Protein AF-A0A956SEQ4-F1 (afdb_monomer_lite)

Sequence (131 aa):
MSRQTHSRRLLLLAVAISVAVLAWGSWQEIRLGNREIERLMTSQAASIIDVITESGSHGLDAYRSWEDEVVQRLFDDASWIALADSTSRLSSEQLRELGLTHDLHRIVIFGPDGARLASNGPEGTPGAGLG

Radius of gyration: 39.65 Å; chains: 1; bounding box: 70×33×112 Å

Organism: Eiseniibacteriota bacterium (NCBI:txid2212470)

pLDDT: mean 86.5, std 13.23, range [36.19, 96.81]

Secondary structure (DSSP, 8-state):
--HHHHHHHHHHHHHHHHHHHHHHHHHHHHHHHHHHHHHHHHHHHHHHHHHHHHHHHHHHHHHHHHHHHHHHHHHHHHHHHHHHHHHSPPPHHHHHHHHHHTT-S--EEE-TTS-EEEESS-TT-SS----

Foldseek 3Di:
DVVVVVVVVVVVVVVVVVVVVVVVVVVVVVVVVVVVVVVVVVVVVVVVVVVVVVVVVVVVVVVVVVVVVVVVLVVVLVVVVVVVCVVPNDALVNQLVSCVVSVNPKDWDADPVRHTDYIVDDPDDDDPDDD

Structure (mmCIF, N/CA/C/O backbone):
data_AF-A0A956SEQ4-F1
#
_entry.id   AF-A0A956SEQ4-F1
#
loop_
_atom_site.group_PDB
_atom_site.id
_atom_site.type_symbol
_atom_site.label_atom_id
_atom_site.label_alt_id
_atom_site.label_comp_id
_atom_site.label_asym_id
_atom_site.label_entity_id
_atom_site.label_seq_id
_atom_site.pdbx_PDB_ins_code
_atom_site.Cartn_x
_atom_site.Cartn_y
_atom_site.Cartn_z
_atom_site.occupancy
_atom_site.B_iso_or_equiv
_atom_site.auth_seq_id
_atom_site.auth_comp_id
_atom_site.auth_asym_id
_atom_site.auth_atom_id
_atom_site.pdbx_PDB_model_num
ATOM 1 N N . MET A 1 1 ? 37.895 22.028 -74.632 1.00 53.78 1 MET A N 1
ATOM 2 C CA . MET A 1 1 ? 36.806 22.129 -73.625 1.00 53.78 1 MET A CA 1
ATOM 3 C C . MET A 1 1 ? 36.215 20.782 -73.161 1.00 53.78 1 MET A C 1
ATOM 5 O O . MET A 1 1 ? 35.469 20.792 -72.193 1.00 53.78 1 MET A O 1
ATOM 9 N N . SER A 1 2 ? 36.561 19.616 -73.737 1.00 60.84 2 SER A N 1
ATOM 10 C CA . SER A 1 2 ? 35.977 18.307 -73.347 1.00 60.84 2 SER A CA 1
ATOM 11 C C . SER A 1 2 ? 36.581 17.636 -72.096 1.00 60.84 2 SER A C 1
ATOM 13 O O . SER A 1 2 ? 35.892 16.878 -71.423 1.00 60.84 2 SER A O 1
ATOM 15 N N . ARG A 1 3 ? 37.840 17.920 -71.721 1.00 60.78 3 ARG A N 1
ATOM 16 C CA . ARG A 1 3 ? 38.456 17.343 -70.500 1.00 60.78 3 ARG A CA 1
ATOM 17 C C . ARG A 1 3 ? 37.877 17.913 -69.197 1.00 60.78 3 ARG A C 1
ATOM 19 O O . ARG A 1 3 ? 37.777 17.198 -68.207 1.00 60.78 3 ARG A O 1
ATOM 26 N N . GLN A 1 4 ? 37.447 19.175 -69.212 1.00 70.62 4 GLN A N 1
ATOM 27 C CA . GLN A 1 4 ? 36.906 19.870 -68.036 1.00 70.62 4 GLN A CA 1
ATOM 28 C C . GLN A 1 4 ? 35.485 19.403 -67.668 1.00 70.62 4 GLN A C 1
ATOM 30 O O . GLN A 1 4 ? 35.072 19.501 -66.514 1.00 70.62 4 GLN A O 1
ATOM 35 N N . THR A 1 5 ? 34.724 18.867 -68.628 1.00 76.38 5 THR A N 1
ATOM 36 C CA . THR A 1 5 ? 33.389 18.304 -68.369 1.00 76.38 5 THR A CA 1
ATOM 37 C C . THR A 1 5 ? 33.466 16.886 -67.803 1.00 76.38 5 THR A C 1
ATOM 39 O O . THR A 1 5 ? 32.623 16.520 -66.988 1.00 76.38 5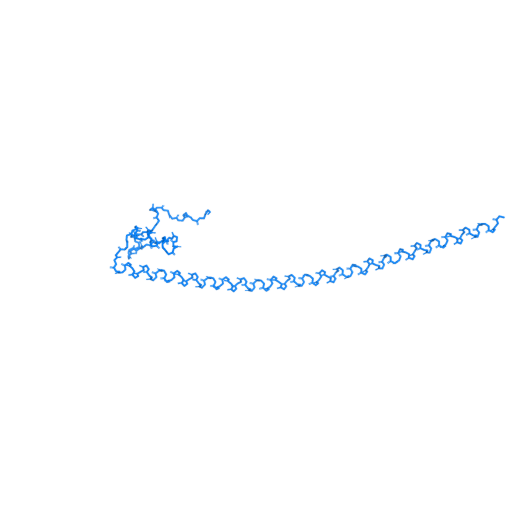 THR A O 1
ATOM 42 N N . HIS A 1 6 ? 34.490 16.102 -68.161 1.00 77.62 6 HIS A N 1
ATOM 43 C CA . HIS A 1 6 ? 34.737 14.783 -67.565 1.00 77.62 6 HIS A CA 1
ATOM 44 C C . HIS A 1 6 ? 35.174 14.866 -66.097 1.00 77.62 6 HIS A C 1
ATOM 46 O O . HIS A 1 6 ? 34.610 14.157 -65.267 1.00 77.62 6 HIS A O 1
ATOM 52 N N . SER A 1 7 ? 36.094 15.771 -65.741 1.00 86.19 7 SER A N 1
ATOM 53 C CA . SER A 1 7 ? 36.529 15.931 -64.343 1.00 86.19 7 SER A CA 1
ATOM 54 C C . SER A 1 7 ? 35.396 16.391 -63.416 1.00 86.19 7 SER A C 1
ATOM 56 O O . SER A 1 7 ? 35.253 15.876 -62.310 1.00 86.19 7 SER A O 1
ATOM 58 N N . ARG A 1 8 ? 34.523 17.293 -63.887 1.00 87.81 8 ARG A N 1
ATOM 59 C CA . ARG A 1 8 ? 33.316 17.712 -63.152 1.00 87.81 8 ARG A CA 1
ATOM 60 C C . ARG A 1 8 ? 32.324 16.568 -62.932 1.00 87.81 8 ARG A C 1
ATOM 62 O O . ARG A 1 8 ? 31.787 16.445 -61.838 1.00 87.81 8 ARG A O 1
ATOM 69 N N . ARG A 1 9 ? 32.093 15.722 -63.941 1.00 90.31 9 ARG A N 1
ATOM 70 C CA . ARG A 1 9 ? 31.197 14.556 -63.815 1.00 90.31 9 ARG A CA 1
ATOM 71 C C . ARG A 1 9 ? 31.727 13.532 -62.811 1.00 90.31 9 ARG A C 1
ATOM 73 O O . ARG A 1 9 ? 30.944 13.009 -62.029 1.00 90.31 9 ARG A O 1
ATOM 80 N N . LEU A 1 10 ? 33.040 13.297 -62.794 1.00 92.25 10 LEU A N 1
ATOM 81 C CA . LEU A 1 10 ? 33.675 12.399 -61.824 1.00 92.25 10 LEU A CA 1
ATOM 82 C C . LEU A 1 10 ? 33.568 12.929 -60.388 1.00 92.25 10 LEU A C 1
ATOM 84 O O . LEU A 1 10 ? 33.241 12.162 -59.488 1.00 92.25 10 LEU A O 1
ATOM 88 N N . LEU A 1 11 ? 33.766 14.234 -60.175 1.00 93.50 11 LEU A N 1
ATOM 89 C CA . LEU A 1 11 ? 33.585 14.848 -58.854 1.00 93.50 11 LEU A CA 1
ATOM 90 C C . LEU A 1 11 ? 32.136 14.755 -58.361 1.00 93.50 11 LEU A C 1
ATOM 92 O O . LEU A 1 11 ? 31.906 14.415 -57.205 1.00 93.50 11 LEU A O 1
ATOM 96 N N . LEU A 1 12 ? 31.157 15.006 -59.234 1.00 94.00 12 LEU A N 1
ATOM 97 C CA . LEU A 1 12 ? 29.740 14.884 -58.876 1.00 94.00 12 LEU A CA 1
ATOM 98 C C . LEU A 1 12 ? 29.357 13.442 -58.525 1.00 94.00 12 LEU A C 1
ATOM 100 O O . LEU A 1 12 ? 28.629 13.227 -57.560 1.00 94.00 12 LEU A O 1
ATOM 104 N N . LEU A 1 13 ? 29.881 12.460 -59.264 1.00 95.00 13 LEU A N 1
ATOM 105 C CA . LEU A 1 13 ? 29.688 11.045 -58.945 1.00 95.00 13 LEU A CA 1
ATOM 106 C C . LEU A 1 13 ? 30.308 10.680 -57.594 1.00 95.00 13 LEU A C 1
ATOM 108 O O . LEU A 1 13 ? 29.649 10.028 -56.791 1.00 95.00 13 LEU A O 1
ATOM 112 N N . ALA A 1 14 ? 31.529 11.137 -57.310 1.00 94.81 14 ALA A N 1
ATOM 113 C CA . ALA A 1 14 ? 32.184 10.871 -56.032 1.00 94.81 14 ALA A CA 1
ATOM 114 C C . ALA A 1 14 ? 31.380 11.438 -54.849 1.00 94.81 14 ALA A C 1
ATOM 116 O O . ALA A 1 14 ? 31.154 10.735 -53.869 1.00 94.81 14 ALA A O 1
ATOM 117 N N . VAL A 1 15 ? 30.881 12.674 -54.961 1.00 96.38 15 VAL A N 1
ATOM 118 C CA . VAL A 1 15 ? 30.035 13.285 -53.923 1.00 96.38 15 VAL A CA 1
ATOM 119 C C . VAL A 1 15 ? 28.720 12.524 -53.759 1.00 96.38 15 VAL A C 1
ATOM 121 O O . VAL A 1 15 ? 28.325 12.232 -52.633 1.00 96.38 15 VAL A O 1
ATOM 124 N N . ALA A 1 16 ? 28.059 12.160 -54.862 1.00 95.69 16 ALA A N 1
ATOM 125 C CA . ALA A 1 16 ? 26.805 11.412 -54.813 1.00 95.69 16 ALA A CA 1
ATOM 126 C C . ALA A 1 16 ? 26.974 10.046 -54.130 1.00 95.69 16 ALA A C 1
ATOM 128 O O . ALA A 1 16 ? 26.142 9.662 -53.310 1.00 95.69 16 ALA A O 1
ATOM 129 N N . ILE A 1 17 ? 28.072 9.340 -54.417 1.00 96.31 17 ILE A N 1
ATOM 130 C CA . ILE A 1 17 ? 28.396 8.058 -53.779 1.00 96.31 17 ILE A CA 1
ATOM 131 C C . ILE A 1 17 ? 28.654 8.254 -52.283 1.00 96.31 17 ILE A C 1
ATOM 133 O O . ILE A 1 17 ? 28.092 7.517 -51.476 1.00 96.31 17 ILE A O 1
ATOM 137 N N . SER A 1 18 ? 29.432 9.265 -51.891 1.00 96.19 18 SER A N 1
ATOM 138 C CA . SER A 1 18 ? 29.690 9.555 -50.475 1.00 96.19 18 SER A CA 1
ATOM 139 C C . SER A 1 18 ? 28.402 9.845 -49.700 1.00 96.19 18 SER A C 1
ATOM 141 O O . SER A 1 18 ? 28.205 9.307 -48.613 1.00 96.19 18 SER A O 1
ATOM 143 N N . VAL A 1 19 ? 27.490 10.638 -50.271 1.00 96.81 19 VAL A N 1
ATOM 144 C CA . VAL A 1 19 ? 26.180 10.917 -49.657 1.00 96.81 19 VAL A CA 1
ATOM 145 C C . VAL A 1 19 ? 25.341 9.645 -49.546 1.00 96.81 19 VAL A C 1
ATOM 147 O O . VAL A 1 19 ? 24.736 9.409 -48.503 1.00 96.81 19 VAL A O 1
ATOM 150 N N . ALA A 1 20 ? 25.328 8.801 -50.580 1.00 96.25 20 ALA A N 1
ATOM 151 C CA . ALA A 1 20 ? 24.582 7.546 -50.559 1.00 96.25 20 ALA A CA 1
ATOM 152 C C . ALA A 1 20 ? 25.099 6.576 -49.484 1.00 96.25 20 ALA A C 1
ATOM 154 O O . ALA A 1 20 ? 24.299 5.961 -48.782 1.00 96.25 20 ALA A O 1
ATOM 155 N N . VAL A 1 21 ? 26.421 6.470 -49.314 1.00 96.75 21 VAL A N 1
ATOM 156 C CA . VAL A 1 21 ? 27.037 5.626 -48.278 1.00 96.75 21 VAL A CA 1
ATOM 157 C C . VAL A 1 21 ? 26.701 6.139 -46.879 1.00 96.75 21 VAL A C 1
ATOM 159 O O . VAL A 1 21 ? 26.317 5.343 -46.023 1.00 96.75 21 VAL A O 1
ATOM 162 N N . LEU A 1 22 ? 26.782 7.453 -46.649 1.00 96.31 22 LEU A N 1
ATOM 163 C CA . LEU A 1 22 ? 26.409 8.049 -45.363 1.00 96.31 22 LEU A CA 1
ATOM 164 C C . LEU A 1 22 ? 24.924 7.833 -45.055 1.00 96.31 22 LEU A C 1
ATOM 166 O O . LEU A 1 22 ? 24.586 7.386 -43.964 1.00 96.31 22 LEU A O 1
ATOM 170 N N . ALA A 1 23 ? 24.045 8.069 -46.032 1.00 95.69 23 ALA A N 1
ATOM 171 C CA . ALA A 1 23 ? 22.611 7.842 -45.876 1.00 95.69 23 ALA A CA 1
ATOM 172 C C . ALA A 1 23 ? 22.290 6.368 -45.577 1.00 95.69 23 ALA A C 1
ATOM 174 O O . ALA A 1 23 ? 21.450 6.077 -44.725 1.00 95.69 23 ALA A O 1
ATOM 175 N N . TRP A 1 24 ? 22.981 5.434 -46.237 1.00 96.25 24 TRP A N 1
ATOM 176 C CA . TRP A 1 24 ? 22.842 4.006 -45.966 1.00 96.25 24 TRP A CA 1
ATOM 177 C C . TRP A 1 24 ? 23.312 3.637 -44.555 1.00 96.25 24 TRP A C 1
ATOM 179 O O . TRP A 1 24 ? 22.613 2.906 -43.854 1.00 96.25 24 TRP A O 1
ATOM 189 N N . GLY A 1 25 ? 24.465 4.163 -44.128 1.00 96.31 25 GLY A N 1
ATOM 190 C CA . GLY A 1 25 ? 25.005 3.959 -42.783 1.00 96.31 25 GLY A CA 1
ATOM 191 C C . GLY A 1 25 ? 24.039 4.443 -41.705 1.00 96.31 25 GLY A C 1
ATOM 192 O O . GLY A 1 25 ? 23.621 3.654 -40.860 1.00 96.31 25 GLY A O 1
ATOM 193 N N . SER A 1 26 ? 23.576 5.691 -41.805 1.00 94.12 26 SER A N 1
ATOM 194 C CA . SER A 1 26 ? 22.596 6.252 -40.868 1.00 94.12 26 SER A CA 1
ATOM 195 C C . SER A 1 26 ? 21.283 5.467 -40.857 1.00 94.12 26 SER A C 1
ATOM 197 O O . SER A 1 26 ? 20.683 5.260 -39.804 1.00 94.12 26 SER A O 1
ATOM 199 N N . TRP A 1 27 ? 20.827 4.974 -42.012 1.00 94.94 27 TRP A N 1
ATOM 200 C CA . TRP A 1 27 ? 19.626 4.144 -42.073 1.00 94.94 27 TRP A CA 1
ATOM 201 C C . TRP A 1 27 ? 19.798 2.795 -41.369 1.00 94.94 27 TRP A C 1
ATOM 203 O O . TRP A 1 27 ? 18.870 2.320 -40.709 1.00 94.94 27 TRP A O 1
ATOM 213 N N . GLN A 1 28 ? 20.976 2.178 -41.485 1.00 96.06 28 GLN A N 1
ATOM 214 C CA . GLN A 1 28 ? 21.289 0.958 -40.747 1.00 96.06 28 GLN A CA 1
ATOM 215 C C . GLN A 1 28 ? 21.371 1.209 -39.244 1.00 96.06 28 GLN A C 1
ATOM 217 O O . GLN A 1 28 ? 20.784 0.441 -38.484 1.00 96.06 28 GLN A O 1
ATOM 222 N N . GLU A 1 29 ? 22.020 2.291 -38.820 1.00 94.94 29 GLU A N 1
ATOM 223 C CA . GLU A 1 29 ? 22.109 2.674 -37.409 1.00 94.94 29 GLU A CA 1
ATOM 224 C C . GLU A 1 29 ? 20.726 2.900 -36.795 1.00 94.94 29 GLU A C 1
ATOM 226 O O . GLU A 1 29 ? 20.436 2.347 -35.738 1.00 94.94 29 GLU A O 1
ATOM 231 N N . ILE A 1 30 ? 19.824 3.606 -37.486 1.00 94.00 30 ILE A N 1
ATOM 232 C CA . ILE A 1 30 ? 18.440 3.807 -37.022 1.00 94.00 30 ILE A CA 1
ATOM 233 C C . ILE A 1 30 ? 17.702 2.469 -36.902 1.00 94.00 30 ILE A C 1
ATOM 235 O O . ILE A 1 30 ? 16.997 2.220 -35.925 1.00 94.00 30 ILE A O 1
ATOM 239 N N . ARG A 1 31 ? 17.869 1.572 -37.880 1.00 93.38 31 ARG A N 1
ATOM 240 C CA . ARG A 1 31 ? 17.238 0.244 -37.843 1.00 93.38 31 ARG A CA 1
ATOM 241 C C . ARG A 1 31 ? 17.760 -0.620 -36.699 1.00 93.38 31 ARG A C 1
ATOM 243 O O . ARG A 1 31 ? 16.976 -1.355 -36.106 1.00 93.38 31 ARG A O 1
ATOM 250 N N . LEU A 1 32 ? 19.057 -0.552 -36.406 1.00 93.12 32 LEU A N 1
ATOM 251 C CA . LEU A 1 32 ? 19.668 -1.263 -35.284 1.00 93.12 32 LEU A CA 1
ATOM 252 C C . LEU A 1 32 ? 19.231 -0.659 -33.946 1.00 93.12 32 LEU A C 1
ATOM 254 O O . LEU A 1 32 ? 18.809 -1.402 -33.064 1.00 93.12 32 LEU A O 1
ATOM 258 N N . GLY A 1 33 ? 19.234 0.671 -33.833 1.00 91.88 33 GLY A N 1
ATOM 259 C CA . GLY A 1 33 ? 18.781 1.391 -32.645 1.00 91.88 33 GLY A CA 1
ATOM 260 C C . GLY A 1 33 ? 17.328 1.077 -32.290 1.00 91.88 33 GLY A C 1
ATOM 261 O O . GLY A 1 33 ? 17.034 0.775 -31.139 1.00 91.88 33 GLY A O 1
ATOM 262 N N . ASN A 1 34 ? 16.430 1.040 -33.278 1.00 94.62 34 ASN A N 1
ATOM 263 C CA . ASN A 1 34 ? 15.023 0.705 -33.042 1.00 94.62 34 ASN A CA 1
ATOM 264 C C . ASN A 1 34 ? 14.835 -0.708 -32.472 1.00 94.62 34 ASN A C 1
ATOM 266 O O . ASN A 1 34 ? 14.012 -0.895 -31.581 1.00 94.62 34 ASN A O 1
ATOM 270 N N . ARG A 1 35 ? 15.609 -1.693 -32.948 1.00 94.12 35 ARG A N 1
ATOM 271 C CA . ARG A 1 35 ? 15.550 -3.068 -32.423 1.00 94.12 35 ARG A CA 1
ATOM 272 C C . ARG A 1 35 ? 16.057 -3.154 -30.989 1.00 94.12 35 ARG A C 1
ATOM 274 O O . ARG A 1 35 ? 15.495 -3.894 -30.190 1.00 94.12 35 ARG A O 1
ATOM 281 N N . GLU A 1 36 ? 17.110 -2.410 -30.666 1.00 94.62 36 GLU A N 1
ATOM 282 C CA . GLU A 1 36 ? 17.643 -2.377 -29.304 1.00 94.62 36 GLU A CA 1
ATOM 283 C C . GLU A 1 36 ? 16.660 -1.699 -28.344 1.00 94.62 36 GLU A C 1
ATOM 285 O O . GLU A 1 36 ? 16.407 -2.215 -27.260 1.00 94.62 36 GLU A O 1
ATOM 290 N N . ILE A 1 37 ? 16.019 -0.605 -28.768 1.00 93.62 37 ILE A N 1
ATOM 291 C CA . ILE A 1 37 ? 14.953 0.044 -27.994 1.00 93.62 37 ILE A CA 1
ATOM 292 C C . ILE A 1 37 ? 13.788 -0.923 -27.774 1.00 93.62 37 ILE A C 1
ATOM 294 O O . ILE A 1 37 ?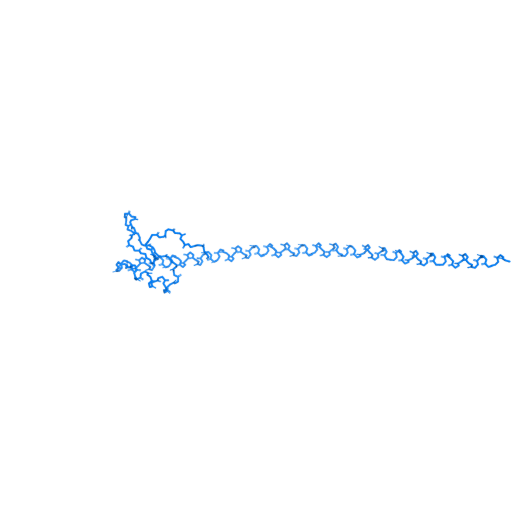 13.324 -1.060 -26.647 1.00 93.62 37 ILE A O 1
ATOM 298 N N . GLU A 1 38 ? 13.334 -1.631 -28.808 1.00 94.94 38 GLU A N 1
ATOM 299 C CA . GLU A 1 38 ? 12.264 -2.629 -28.688 1.00 94.94 38 GLU A CA 1
ATOM 300 C C . GLU A 1 38 ? 12.630 -3.736 -27.685 1.00 94.94 38 GLU A C 1
ATOM 302 O O . GLU A 1 38 ? 11.828 -4.107 -26.823 1.00 94.94 38 GLU A O 1
ATOM 307 N N . ARG A 1 39 ? 13.876 -4.216 -27.729 1.00 95.12 39 ARG A N 1
ATOM 308 C CA . ARG A 1 39 ? 14.397 -5.205 -26.782 1.00 95.12 39 ARG A CA 1
ATOM 309 C C . ARG A 1 39 ? 14.447 -4.670 -25.347 1.00 95.12 39 ARG A C 1
ATOM 311 O O . ARG A 1 39 ? 14.065 -5.374 -24.414 1.00 95.12 39 ARG A O 1
ATOM 318 N N . LEU A 1 40 ? 14.908 -3.437 -25.153 1.00 95.19 40 LEU A N 1
ATOM 319 C CA . LEU A 1 40 ? 14.963 -2.812 -23.831 1.00 95.19 40 LEU A CA 1
ATOM 320 C C . LEU A 1 40 ? 13.561 -2.570 -23.275 1.00 95.19 40 LEU A C 1
ATOM 322 O O . LEU A 1 40 ? 13.308 -2.887 -22.119 1.00 95.19 40 LEU A O 1
ATOM 326 N N . MET A 1 41 ? 12.633 -2.085 -24.102 1.00 91.94 41 MET A N 1
ATOM 327 C CA . MET A 1 41 ? 11.240 -1.857 -23.716 1.00 91.94 41 MET A CA 1
ATOM 328 C C . MET A 1 41 ? 10.535 -3.160 -23.335 1.00 91.94 41 MET A C 1
ATOM 330 O O . MET A 1 41 ? 9.835 -3.202 -22.327 1.00 91.94 41 MET A O 1
ATOM 334 N N . THR A 1 42 ? 10.746 -4.241 -24.088 1.00 95.12 42 THR A N 1
ATOM 335 C CA . THR A 1 42 ? 10.173 -5.559 -23.761 1.00 95.12 42 THR A CA 1
ATOM 336 C C . THR A 1 42 ? 10.759 -6.131 -22.471 1.00 95.12 42 THR A C 1
ATOM 338 O O . THR A 1 42 ? 10.010 -6.603 -21.616 1.00 95.12 42 THR A O 1
ATOM 341 N N . SER A 1 43 ? 12.075 -6.018 -22.274 1.00 94.25 43 SER A N 1
ATOM 342 C CA . SER A 1 43 ? 12.725 -6.406 -21.017 1.00 94.25 43 SER A CA 1
ATOM 343 C C . SER A 1 43 ? 12.234 -5.573 -19.829 1.00 94.25 43 SER A C 1
ATOM 345 O O . SER A 1 43 ? 12.012 -6.109 -18.746 1.00 94.25 43 SER A O 1
ATOM 347 N N . GLN A 1 44 ? 12.061 -4.265 -20.017 1.00 92.75 44 GLN A N 1
ATOM 348 C CA . GLN A 1 44 ? 11.591 -3.361 -18.973 1.00 92.75 44 GLN A CA 1
ATOM 349 C C . GLN A 1 44 ? 10.126 -3.629 -18.624 1.00 92.75 44 GLN A C 1
ATOM 351 O O . GLN A 1 44 ? 9.786 -3.672 -17.446 1.00 92.75 44 GLN A O 1
ATOM 356 N N . ALA A 1 45 ? 9.270 -3.875 -19.618 1.00 92.25 45 ALA A N 1
ATOM 357 C CA . ALA A 1 45 ? 7.882 -4.263 -19.392 1.00 92.25 45 ALA A CA 1
ATOM 358 C C . ALA A 1 45 ? 7.786 -5.571 -18.592 1.00 92.25 45 ALA A C 1
ATOM 360 O O . ALA A 1 45 ? 7.021 -5.638 -17.633 1.00 92.25 45 ALA A O 1
ATOM 361 N N . ALA A 1 46 ? 8.603 -6.576 -18.927 1.00 93.31 46 ALA A N 1
ATOM 362 C CA . ALA A 1 46 ? 8.666 -7.825 -18.169 1.00 93.31 46 ALA A CA 1
ATOM 363 C C . ALA A 1 46 ? 9.098 -7.592 -16.712 1.00 93.31 46 ALA A C 1
ATOM 365 O O . ALA A 1 46 ? 8.462 -8.105 -15.798 1.00 93.31 46 ALA A O 1
ATOM 366 N N . SER A 1 47 ? 10.121 -6.762 -16.491 1.00 9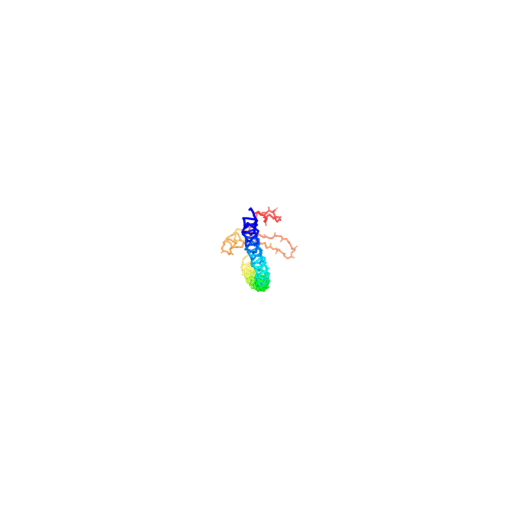3.75 47 SER A N 1
ATOM 367 C CA . SER A 1 47 ? 10.570 -6.399 -15.143 1.00 93.75 47 SER A CA 1
ATOM 368 C C . SER A 1 47 ? 9.503 -5.640 -14.345 1.00 93.75 47 SER A C 1
ATOM 370 O O . SER A 1 47 ? 9.336 -5.904 -13.159 1.00 93.75 47 SER A O 1
ATOM 372 N N . ILE A 1 48 ? 8.746 -4.735 -14.973 1.00 92.00 48 ILE A N 1
ATOM 373 C CA . ILE A 1 48 ? 7.642 -4.023 -14.311 1.00 92.00 48 ILE A CA 1
ATOM 374 C C . ILE A 1 48 ? 6.528 -4.999 -13.915 1.00 92.00 48 ILE A C 1
ATOM 376 O O . ILE A 1 48 ? 6.009 -4.906 -12.807 1.00 92.00 48 ILE A O 1
ATOM 380 N N . ILE A 1 49 ? 6.165 -5.937 -14.794 1.00 92.25 49 ILE A N 1
ATOM 381 C CA . ILE A 1 49 ? 5.151 -6.959 -14.495 1.00 92.25 49 ILE A CA 1
ATOM 382 C C . ILE A 1 49 ? 5.593 -7.832 -13.318 1.00 92.25 49 ILE A C 1
ATOM 384 O O . ILE A 1 49 ? 4.781 -8.113 -12.438 1.00 92.25 49 ILE A O 1
ATOM 388 N N . ASP A 1 50 ? 6.865 -8.220 -13.284 1.00 93.88 50 ASP A N 1
ATOM 389 C CA . ASP A 1 50 ? 7.446 -9.006 -12.196 1.00 93.88 50 ASP A CA 1
ATOM 390 C C . ASP A 1 50 ? 7.363 -8.251 -10.861 1.00 93.88 50 ASP A C 1
ATOM 392 O O . ASP A 1 50 ? 6.785 -8.748 -9.900 1.00 93.88 50 ASP A O 1
ATOM 396 N N . VAL A 1 51 ? 7.786 -6.980 -10.838 1.00 93.25 51 VAL A N 1
ATOM 397 C CA . VAL A 1 51 ? 7.680 -6.116 -9.650 1.00 93.25 51 VAL A CA 1
ATOM 398 C C . VAL A 1 51 ? 6.231 -5.932 -9.199 1.00 93.25 51 VAL A C 1
ATOM 400 O O . VAL A 1 51 ? 5.970 -5.967 -7.999 1.00 93.25 51 VAL A O 1
ATOM 403 N N . ILE A 1 52 ? 5.280 -5.738 -10.120 1.00 89.88 52 ILE A N 1
ATOM 404 C CA . ILE A 1 52 ? 3.852 -5.609 -9.782 1.00 89.88 52 ILE A CA 1
ATOM 405 C C . ILE A 1 52 ? 3.321 -6.911 -9.179 1.00 89.88 52 ILE A C 1
ATOM 407 O O . ILE A 1 52 ? 2.587 -6.870 -8.195 1.00 89.88 52 ILE A O 1
ATOM 411 N N . THR A 1 53 ? 3.683 -8.052 -9.762 1.00 93.12 53 THR A N 1
ATOM 412 C CA . THR A 1 53 ? 3.217 -9.369 -9.311 1.00 93.12 53 THR A CA 1
ATOM 413 C C . THR A 1 53 ? 3.770 -9.687 -7.926 1.00 93.12 53 THR A C 1
ATOM 415 O O . THR A 1 53 ? 3.006 -10.018 -7.018 1.00 93.12 53 THR A O 1
ATOM 418 N N . GLU A 1 54 ? 5.074 -9.489 -7.738 1.00 92.56 54 GLU A N 1
ATOM 419 C CA . GLU A 1 54 ? 5.758 -9.666 -6.460 1.00 92.56 54 GLU A CA 1
ATOM 420 C C . GLU A 1 54 ? 5.181 -8.720 -5.396 1.00 92.56 54 GLU A C 1
ATOM 422 O O . GLU A 1 54 ? 4.747 -9.160 -4.332 1.00 92.56 54 GLU A O 1
ATOM 427 N N . SER A 1 55 ? 5.066 -7.423 -5.709 1.00 85.81 55 SER A N 1
ATOM 428 C CA . SER A 1 55 ? 4.503 -6.422 -4.789 1.00 85.81 55 SER A CA 1
ATOM 429 C C . SER A 1 55 ? 3.040 -6.705 -4.450 1.00 85.81 55 SER A C 1
ATOM 431 O O . SER A 1 55 ? 2.617 -6.447 -3.327 1.00 85.81 55 SER A O 1
ATOM 433 N N . GLY A 1 56 ? 2.259 -7.236 -5.395 1.00 88.69 56 GLY A N 1
ATOM 434 C CA . GLY A 1 56 ? 0.875 -7.637 -5.158 1.00 88.69 56 GLY A CA 1
ATOM 435 C C . GLY A 1 56 ? 0.774 -8.788 -4.159 1.00 88.69 56 GLY A C 1
ATOM 436 O O . GLY A 1 56 ? -0.062 -8.737 -3.257 1.00 88.69 56 GLY A O 1
ATOM 437 N N . SER A 1 57 ? 1.654 -9.788 -4.274 1.00 92.06 57 SER A N 1
ATOM 438 C CA . SER A 1 57 ? 1.711 -10.907 -3.327 1.00 92.06 57 SER A CA 1
ATOM 439 C C . SER A 1 57 ? 2.145 -10.455 -1.927 1.00 92.06 57 SER A C 1
ATOM 441 O O . SER A 1 57 ? 1.424 -10.689 -0.959 1.00 92.06 57 SER A O 1
ATOM 443 N N . HIS A 1 58 ? 3.228 -9.676 -1.830 1.00 89.38 58 HIS A N 1
ATOM 444 C CA . HIS A 1 58 ? 3.695 -9.111 -0.564 1.00 89.38 58 HIS A CA 1
ATOM 445 C C . HIS A 1 58 ? 2.683 -8.158 0.072 1.00 89.38 58 HIS A C 1
ATOM 447 O O . HIS A 1 58 ? 2.529 -8.151 1.290 1.00 89.38 58 HIS A O 1
ATOM 453 N N . GLY A 1 59 ? 1.973 -7.363 -0.731 1.00 90.12 59 GLY A N 1
ATOM 454 C CA . GLY A 1 59 ? 0.929 -6.467 -0.243 1.00 90.12 59 GLY A CA 1
ATOM 455 C C . GLY A 1 59 ? -0.235 -7.229 0.388 1.00 90.12 59 GLY A C 1
ATOM 456 O O . GLY A 1 59 ? -0.710 -6.840 1.452 1.00 90.12 59 GLY A O 1
ATOM 457 N N . LEU A 1 60 ? -0.664 -8.335 -0.229 1.00 92.31 60 LEU A N 1
ATOM 458 C CA . LEU A 1 60 ? -1.724 -9.182 0.315 1.00 92.31 60 LEU A CA 1
ATOM 459 C C . LEU A 1 60 ? -1.292 -9.873 1.614 1.00 92.31 60 LEU A C 1
ATOM 461 O O . LEU A 1 60 ? -2.073 -9.925 2.563 1.00 92.31 60 LEU A O 1
ATOM 465 N N . ASP A 1 61 ? -0.062 -10.378 1.670 1.00 94.44 61 ASP A N 1
ATOM 466 C CA . ASP A 1 61 ? 0.459 -11.055 2.859 1.00 94.44 61 ASP A CA 1
ATOM 467 C C . ASP A 1 61 ? 0.671 -10.080 4.023 1.00 94.44 61 ASP A C 1
ATOM 469 O O . ASP A 1 61 ? 0.270 -10.366 5.152 1.00 94.44 61 ASP A O 1
ATOM 473 N N . ALA A 1 62 ? 1.213 -8.890 3.746 1.00 91.75 62 ALA A N 1
ATOM 474 C CA . ALA A 1 62 ? 1.324 -7.824 4.736 1.00 91.75 62 ALA A CA 1
ATOM 475 C C . ALA A 1 62 ? -0.056 -7.381 5.244 1.00 91.75 62 ALA A C 1
ATOM 477 O O . ALA A 1 62 ? -0.231 -7.183 6.445 1.00 91.75 62 ALA A O 1
ATOM 478 N N . TYR A 1 63 ? -1.045 -7.267 4.350 1.00 92.88 63 TYR A N 1
ATOM 479 C CA . TYR A 1 63 ? -2.410 -6.911 4.728 1.00 92.88 63 TYR A CA 1
ATOM 480 C C . TYR A 1 63 ? -3.052 -7.966 5.632 1.00 92.88 63 TYR A C 1
ATOM 482 O O . TYR A 1 63 ? -3.618 -7.609 6.659 1.00 92.88 63 TYR A O 1
ATOM 490 N N . ARG A 1 64 ? -2.914 -9.256 5.301 1.00 94.69 64 ARG A N 1
ATOM 491 C CA . ARG A 1 64 ? -3.415 -10.362 6.135 1.00 94.69 64 ARG A CA 1
ATOM 492 C C . ARG A 1 64 ? -2.754 -10.393 7.506 1.00 94.69 64 ARG A C 1
ATOM 494 O O . ARG A 1 64 ? -3.443 -10.494 8.508 1.00 94.69 64 ARG A O 1
ATOM 501 N N . SER A 1 65 ? -1.430 -10.249 7.555 1.00 95.44 65 SER A N 1
ATOM 502 C CA . SER A 1 65 ? -0.702 -10.205 8.827 1.00 95.44 65 SER A CA 1
ATOM 503 C C . SER A 1 65 ? -1.147 -9.030 9.695 1.00 95.44 65 SER A C 1
ATOM 505 O O . SER A 1 65 ? -1.246 -9.171 10.911 1.00 95.44 65 SER A O 1
ATOM 507 N N . TRP A 1 66 ? -1.390 -7.870 9.084 1.00 95.31 66 TRP A N 1
ATOM 508 C CA . TRP A 1 66 ? -1.906 -6.703 9.788 1.00 95.31 66 TRP A CA 1
ATOM 509 C C . TRP A 1 66 ? -3.345 -6.921 10.270 1.00 95.31 66 TRP A C 1
ATOM 511 O O . TRP A 1 66 ? -3.659 -6.578 11.406 1.00 95.31 66 TRP A O 1
ATOM 521 N N . GLU A 1 67 ? -4.207 -7.518 9.444 1.00 95.75 67 GLU A N 1
ATOM 522 C CA . GLU A 1 67 ? -5.584 -7.865 9.811 1.00 95.75 67 GLU A CA 1
ATOM 523 C C . GLU A 1 67 ? -5.612 -8.822 11.009 1.00 95.75 67 GLU A C 1
ATOM 525 O O . GLU A 1 67 ? -6.307 -8.545 11.985 1.00 95.75 67 GLU A O 1
ATOM 530 N N . ASP A 1 68 ? -4.805 -9.884 10.982 1.00 96.38 68 ASP A N 1
ATOM 531 C CA . ASP A 1 68 ? -4.687 -10.843 12.083 1.00 96.38 68 ASP A CA 1
ATOM 532 C C . ASP A 1 68 ? -4.222 -10.158 13.379 1.00 96.38 68 ASP A C 1
ATOM 534 O O . ASP A 1 68 ? -4.788 -10.388 14.450 1.00 96.38 68 ASP A O 1
ATOM 538 N N . GLU A 1 69 ? -3.227 -9.268 13.293 1.00 94.19 69 GLU A N 1
ATOM 539 C CA . GLU A 1 69 ? -2.742 -8.506 14.446 1.00 94.19 69 GLU A CA 1
ATOM 540 C C . GLU A 1 69 ? -3.817 -7.559 15.005 1.00 94.19 69 GLU A C 1
ATOM 542 O O . GLU A 1 69 ? -3.989 -7.465 16.223 1.00 94.19 69 GLU A O 1
ATOM 547 N N . VAL A 1 70 ? -4.574 -6.880 14.139 1.00 90.62 70 VAL A N 1
ATOM 548 C CA . VAL A 1 70 ? -5.679 -6.001 14.549 1.00 90.62 70 VAL A CA 1
ATOM 549 C C . VAL A 1 70 ? -6.804 -6.802 15.198 1.00 90.62 70 VAL A C 1
ATOM 551 O O . VAL A 1 70 ? -7.297 -6.403 16.251 1.00 90.62 70 VAL A O 1
ATOM 554 N N . VAL A 1 71 ? -7.199 -7.935 14.614 1.00 93.25 71 VAL A N 1
ATOM 555 C CA . VAL A 1 71 ? -8.235 -8.814 15.175 1.00 93.25 71 VAL A CA 1
ATOM 556 C C . VAL A 1 71 ? -7.819 -9.320 16.551 1.00 93.25 71 VAL A C 1
ATOM 558 O O . VAL A 1 71 ? -8.623 -9.265 17.482 1.00 93.25 71 VAL A O 1
ATOM 561 N N . GLN A 1 72 ? -6.567 -9.754 16.700 1.00 94.38 72 GLN A N 1
ATOM 562 C CA . GLN A 1 72 ? -6.045 -10.233 17.975 1.00 94.38 72 GLN A CA 1
ATOM 563 C C . GLN A 1 72 ? -6.070 -9.129 19.039 1.00 94.38 72 GLN A C 1
ATOM 565 O O . GLN A 1 72 ? -6.585 -9.350 20.132 1.00 94.38 72 GLN A O 1
ATOM 570 N N . ARG A 1 73 ? -5.597 -7.921 18.708 1.00 90.81 73 ARG A N 1
ATOM 571 C CA . ARG A 1 73 ? -5.632 -6.773 19.629 1.00 90.81 73 ARG A CA 1
ATOM 572 C C . ARG A 1 73 ? -7.058 -6.411 20.037 1.00 90.81 73 ARG A C 1
ATOM 574 O O . ARG A 1 73 ? -7.337 -6.300 21.224 1.00 90.81 73 ARG A O 1
ATOM 581 N N . LEU A 1 74 ? -7.980 -6.312 19.076 1.00 89.69 74 LEU A N 1
ATOM 582 C CA . LEU A 1 74 ? -9.388 -6.017 19.357 1.00 89.69 74 LEU A CA 1
ATOM 583 C C . LEU A 1 74 ? -10.038 -7.083 20.247 1.00 89.69 74 LEU A C 1
ATOM 585 O O . LEU A 1 74 ? -10.851 -6.752 21.110 1.00 89.69 74 LEU A O 1
ATOM 589 N N . PHE A 1 75 ? -9.696 -8.356 20.041 1.00 92.31 75 PHE A N 1
ATOM 590 C CA . PHE A 1 75 ? -10.183 -9.452 20.870 1.00 92.31 75 PHE A CA 1
ATOM 591 C C . PHE A 1 75 ? -9.629 -9.385 22.298 1.00 92.31 75 PHE A C 1
ATOM 593 O O . PHE A 1 75 ? -10.389 -9.546 23.259 1.00 92.31 75 PHE A O 1
ATOM 600 N N . ASP A 1 76 ? -8.332 -9.126 22.443 1.00 90.75 76 ASP A N 1
ATOM 601 C CA . ASP A 1 76 ? -7.669 -9.005 23.740 1.00 90.75 76 ASP A CA 1
ATOM 602 C C . ASP A 1 76 ? -8.219 -7.798 24.521 1.00 90.75 76 ASP A C 1
ATOM 604 O O . ASP A 1 76 ? -8.597 -7.937 25.688 1.00 90.75 76 ASP A O 1
ATOM 608 N N . ASP A 1 77 ? -8.387 -6.650 23.858 1.00 89.94 77 ASP A N 1
ATOM 609 C CA . ASP A 1 77 ? -8.982 -5.442 24.437 1.00 89.94 77 ASP A CA 1
ATOM 610 C C . ASP A 1 77 ? -10.436 -5.677 24.867 1.00 89.94 77 ASP A C 1
ATOM 612 O O . ASP A 1 77 ? -10.826 -5.329 25.984 1.00 89.94 77 ASP A O 1
ATOM 616 N N . ALA A 1 78 ? -11.250 -6.319 24.021 1.00 89.06 78 ALA A N 1
ATOM 617 C CA . ALA A 1 78 ? -12.633 -6.654 24.356 1.00 89.06 78 ALA A CA 1
ATOM 618 C C . ALA A 1 78 ? -12.718 -7.619 25.548 1.00 89.06 78 ALA A C 1
ATOM 620 O O . ALA A 1 78 ? -13.555 -7.438 26.437 1.00 89.06 78 ALA A O 1
ATOM 621 N N . SER A 1 79 ? -11.838 -8.621 25.590 1.00 90.2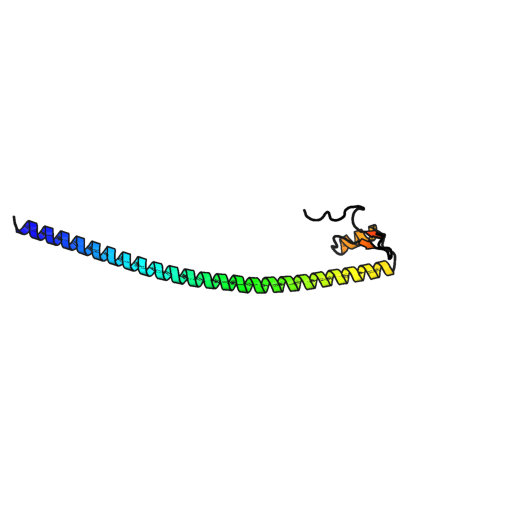5 79 SER A N 1
ATOM 622 C CA . SER A 1 79 ? -11.757 -9.587 26.688 1.00 90.25 79 SER A CA 1
ATOM 623 C C . SER A 1 79 ? -11.367 -8.909 27.998 1.00 90.25 79 SER A C 1
ATOM 625 O O . SER A 1 79 ? -11.955 -9.186 29.047 1.00 90.25 79 SER A O 1
ATOM 627 N N . TRP A 1 80 ? -10.413 -7.980 27.947 1.00 89.62 80 TRP A N 1
ATOM 628 C CA . TRP A 1 80 ? -9.980 -7.232 29.119 1.00 89.62 80 TRP A CA 1
ATOM 629 C C . TRP A 1 80 ? -11.051 -6.248 29.616 1.00 89.62 80 TRP A C 1
ATOM 631 O O . TRP A 1 80 ? -11.316 -6.196 30.818 1.00 89.62 80 TRP A O 1
ATOM 641 N N . ILE A 1 81 ? -11.750 -5.551 28.710 1.00 88.75 81 ILE A N 1
ATOM 642 C CA . ILE A 1 81 ? -12.908 -4.705 29.049 1.00 88.75 81 ILE A CA 1
ATOM 643 C C . ILE A 1 81 ? -14.010 -5.534 29.716 1.00 88.75 81 ILE A C 1
ATOM 645 O O . ILE A 1 81 ? -14.557 -5.120 30.738 1.00 88.75 81 ILE A O 1
ATOM 649 N N . ALA A 1 82 ? -14.319 -6.716 29.175 1.00 88.31 82 ALA A N 1
ATOM 650 C CA . ALA A 1 82 ? -15.324 -7.608 29.745 1.00 88.31 82 ALA A CA 1
ATOM 651 C C . ALA A 1 82 ? -14.933 -8.085 31.154 1.00 88.31 82 ALA A C 1
ATOM 653 O O . ALA A 1 82 ? -15.770 -8.110 32.059 1.00 88.31 82 ALA A O 1
ATOM 654 N N . LEU A 1 83 ? -13.655 -8.413 31.369 1.00 88.19 83 LEU A N 1
ATOM 655 C CA . LEU A 1 83 ? -13.138 -8.778 32.686 1.00 88.19 83 LEU A CA 1
ATOM 656 C C . LEU A 1 83 ? -13.258 -7.613 33.683 1.00 88.19 83 LEU A C 1
ATOM 658 O O . LEU A 1 83 ? -13.716 -7.814 34.813 1.00 88.19 83 LEU A O 1
ATOM 662 N N . ALA A 1 84 ? -12.892 -6.400 33.267 1.00 86.50 84 ALA A N 1
ATOM 663 C CA . ALA A 1 84 ? -12.990 -5.204 34.097 1.00 86.50 84 ALA A CA 1
ATOM 664 C C . ALA A 1 84 ? -14.449 -4.894 34.488 1.00 86.50 84 ALA A C 1
ATOM 666 O O . ALA A 1 84 ? -14.731 -4.692 35.672 1.00 86.50 84 ALA A O 1
ATOM 667 N N . ASP A 1 85 ? -15.385 -4.960 33.534 1.00 86.62 85 ASP A N 1
ATOM 668 C CA . ASP A 1 85 ? -16.819 -4.744 33.786 1.00 86.62 85 ASP A CA 1
ATOM 669 C C . ASP A 1 85 ? -17.427 -5.827 34.692 1.00 86.62 85 ASP A C 1
ATOM 671 O O . ASP A 1 85 ? -18.263 -5.529 35.547 1.00 86.62 85 ASP A O 1
ATOM 675 N N . SER A 1 86 ? -16.949 -7.075 34.585 1.00 86.38 86 SER A N 1
ATOM 676 C CA . SER A 1 86 ? -17.391 -8.175 35.457 1.00 86.38 86 SER A CA 1
ATOM 677 C C . SER A 1 86 ? -17.006 -7.984 36.930 1.00 86.38 86 SER A C 1
ATOM 679 O O . SER A 1 86 ? -17.695 -8.488 37.817 1.00 86.38 86 SER A O 1
ATOM 681 N N . THR A 1 87 ? -15.922 -7.247 37.200 1.00 86.69 87 THR A N 1
ATOM 682 C CA . THR A 1 87 ? -15.446 -6.974 38.566 1.00 86.69 87 THR A CA 1
ATOM 683 C C . THR A 1 87 ? -16.168 -5.771 39.168 1.00 86.69 87 THR A C 1
ATOM 685 O O . THR A 1 87 ? -16.540 -5.777 40.342 1.00 86.69 87 THR A O 1
ATOM 688 N N . SER A 1 88 ? -16.387 -4.732 38.364 1.00 82.69 88 SER A N 1
ATOM 689 C CA . SER A 1 88 ? -17.147 -3.547 38.745 1.00 82.69 88 SER A CA 1
ATOM 690 C C . SER A 1 88 ? -17.718 -2.886 37.501 1.00 82.69 88 SER A C 1
ATOM 692 O O . SER A 1 88 ? -16.967 -2.622 36.564 1.00 82.69 88 SER A O 1
ATOM 694 N N . ARG A 1 89 ? -19.013 -2.554 37.523 1.00 85.81 89 ARG A N 1
ATOM 695 C CA . ARG A 1 89 ? -19.686 -1.909 36.390 1.00 85.81 89 ARG A CA 1
ATOM 696 C C . ARG A 1 89 ? -18.939 -0.639 35.977 1.00 85.81 89 ARG A C 1
ATOM 698 O O . ARG A 1 89 ? -18.834 0.290 36.781 1.00 85.81 89 ARG A O 1
ATOM 705 N N . LEU A 1 90 ? -18.436 -0.600 34.745 1.00 87.25 90 LEU A N 1
ATOM 706 C CA . LEU A 1 90 ? -17.602 0.504 34.273 1.00 87.25 90 LEU A CA 1
ATOM 707 C C . LEU A 1 90 ? -18.450 1.749 33.990 1.00 87.25 90 LEU A C 1
ATOM 709 O O . LEU A 1 90 ? -19.440 1.709 33.258 1.00 87.25 90 LEU A O 1
ATOM 713 N N . SER A 1 91 ? -18.045 2.881 34.561 1.00 87.62 91 SER A N 1
ATOM 714 C CA . SER A 1 91 ? -18.619 4.192 34.248 1.00 87.62 91 SER A CA 1
ATOM 715 C C . SER A 1 91 ? -18.048 4.763 32.946 1.00 87.62 91 SER A C 1
ATOM 717 O O . SER A 1 91 ? -16.944 4.416 32.528 1.00 87.62 91 SER A O 1
ATOM 719 N N . SER A 1 92 ? -18.765 5.697 32.314 1.00 87.81 92 SER A N 1
ATOM 720 C CA . SER A 1 92 ? -18.300 6.373 31.090 1.00 87.81 92 SER A CA 1
ATOM 721 C C . SER A 1 92 ? -16.946 7.075 31.258 1.00 87.81 92 SER A C 1
ATOM 723 O O . SER A 1 92 ? -16.162 7.115 30.316 1.00 87.81 92 SER A O 1
ATOM 725 N N . GLU A 1 93 ? -16.646 7.586 32.456 1.00 87.44 93 GLU A N 1
ATOM 726 C CA . GLU A 1 93 ? -15.356 8.219 32.757 1.00 87.44 93 GLU A CA 1
ATOM 727 C C . GLU A 1 93 ? -14.219 7.194 32.812 1.00 87.44 93 GLU A C 1
ATOM 729 O O . GLU A 1 93 ? -13.171 7.409 32.209 1.00 87.44 93 GLU A O 1
ATOM 734 N N . GLN A 1 94 ? -14.453 6.038 33.442 1.00 88.94 94 GLN A N 1
ATOM 735 C CA . GLN A 1 94 ? -13.484 4.939 33.439 1.00 88.94 94 GLN A CA 1
ATOM 736 C C . GLN A 1 94 ? -13.245 4.426 32.021 1.00 88.94 94 GLN A C 1
ATOM 738 O O . GLN A 1 94 ? -12.103 4.220 31.642 1.00 88.94 94 GLN A O 1
ATOM 743 N N . LEU A 1 95 ? -14.292 4.288 31.199 1.00 89.56 95 LEU A N 1
ATOM 744 C CA . LEU A 1 95 ? -14.139 3.909 29.790 1.00 89.56 95 LEU A CA 1
ATOM 745 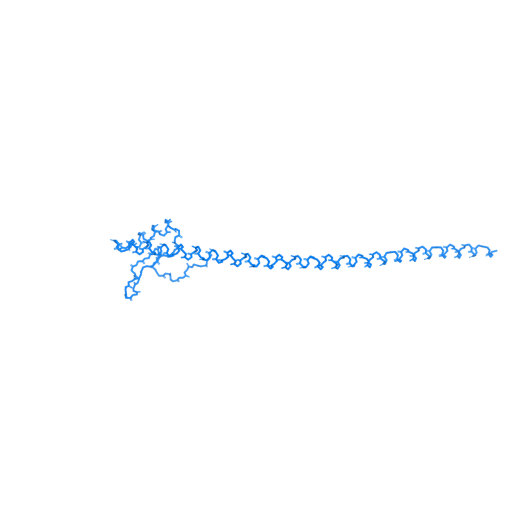C C . LEU A 1 95 ? -13.369 4.953 28.975 1.00 89.56 95 LEU A C 1
ATOM 747 O O . LEU A 1 95 ? -12.673 4.598 28.025 1.00 89.56 95 LEU A O 1
ATOM 751 N N . ARG A 1 96 ? -13.495 6.237 29.318 1.00 88.50 96 ARG A N 1
ATOM 752 C CA . ARG A 1 96 ? -12.732 7.320 28.692 1.00 88.50 96 ARG A CA 1
ATOM 753 C C . ARG A 1 96 ? -11.251 7.216 29.020 1.00 88.50 96 ARG A C 1
ATOM 755 O O . ARG A 1 96 ? -10.439 7.295 28.106 1.00 88.50 96 ARG A O 1
ATOM 762 N N . GLU A 1 97 ? -10.908 6.999 30.285 1.00 88.38 97 GLU A N 1
ATOM 763 C CA . GLU A 1 97 ? -9.528 6.744 30.708 1.00 88.38 97 GLU A CA 1
ATOM 764 C C . GLU A 1 97 ? -8.964 5.498 30.018 1.00 88.38 97 GLU A C 1
ATOM 766 O O . GLU A 1 97 ? -7.904 5.552 29.405 1.00 88.38 97 GLU A O 1
ATOM 771 N N . LEU A 1 98 ? -9.740 4.417 30.005 1.00 86.81 98 LEU A N 1
ATOM 772 C CA . LEU A 1 98 ? -9.388 3.155 29.368 1.00 86.81 98 LEU A CA 1
ATOM 773 C C . LEU A 1 98 ? -9.118 3.312 27.868 1.00 86.81 98 LEU A C 1
ATOM 775 O O . LEU A 1 98 ? -8.131 2.794 27.351 1.00 86.81 98 LEU A O 1
ATOM 779 N N . GLY A 1 99 ? -9.966 4.083 27.182 1.00 87.00 99 GLY A N 1
ATOM 780 C CA . GLY A 1 99 ? -9.780 4.402 25.772 1.00 87.00 99 GLY A CA 1
ATOM 781 C C . GLY A 1 99 ? -8.525 5.225 25.499 1.00 87.00 99 GLY A C 1
ATOM 782 O O . GLY A 1 99 ? -7.861 4.998 24.496 1.00 87.00 99 GLY A O 1
ATOM 783 N N . LEU A 1 100 ? -8.153 6.128 26.408 1.00 86.44 100 LEU A N 1
ATOM 784 C CA . LEU A 1 100 ? -6.909 6.893 26.303 1.00 86.44 100 LEU A CA 1
ATOM 785 C C . LEU A 1 100 ? -5.672 6.030 26.591 1.00 86.44 100 LEU A C 1
ATOM 787 O O . LEU A 1 100 ? -4.651 6.200 25.934 1.00 86.44 100 LEU A O 1
ATOM 791 N N . THR A 1 101 ? -5.745 5.112 27.559 1.00 87.56 101 THR A N 1
ATOM 792 C CA . THR A 1 101 ? -4.621 4.240 27.938 1.00 87.56 101 THR A CA 1
ATOM 793 C C . THR A 1 101 ? -4.321 3.179 26.883 1.00 87.56 101 THR A C 1
ATOM 795 O O . THR A 1 101 ? -3.154 2.881 26.642 1.00 87.56 101 THR A O 1
ATOM 798 N N . HIS A 1 102 ? -5.358 2.625 26.253 1.00 83.81 102 HIS A N 1
ATOM 799 C CA . HIS A 1 102 ? -5.238 1.534 25.280 1.00 83.81 102 HIS A CA 1
ATOM 800 C C . HIS A 1 102 ? -5.358 1.997 23.819 1.00 83.81 102 HIS A C 1
ATOM 802 O O . HIS A 1 102 ? -5.459 1.164 22.927 1.00 83.81 102 HIS A O 1
ATOM 808 N N . ASP A 1 103 ? -5.351 3.311 23.568 1.00 85.25 103 ASP A N 1
ATOM 809 C CA . ASP A 1 103 ? -5.532 3.904 22.231 1.00 85.25 103 ASP A CA 1
ATOM 810 C C . ASP A 1 103 ? -6.807 3.405 21.513 1.00 85.25 103 ASP A C 1
ATOM 812 O O . ASP A 1 103 ? -6.871 3.234 20.294 1.00 85.25 103 ASP A O 1
ATOM 816 N N . LEU A 1 104 ? -7.864 3.154 22.291 1.00 84.44 104 LEU A N 1
ATOM 817 C CA . LEU A 1 104 ? -9.142 2.681 21.777 1.00 84.44 104 LEU A CA 1
ATOM 818 C C . LEU A 1 104 ? -10.024 3.870 21.426 1.00 84.44 104 LEU A C 1
ATOM 820 O O . LEU A 1 104 ? -10.506 4.607 22.293 1.00 84.44 104 LEU A O 1
ATOM 824 N N . HIS A 1 105 ? -10.323 4.003 20.136 1.00 83.56 105 HIS A N 1
ATOM 825 C CA . HIS A 1 105 ? -11.116 5.125 19.651 1.00 83.56 105 HIS A CA 1
ATOM 826 C C . HIS A 1 105 ? -12.541 5.140 20.227 1.00 83.56 105 HIS A C 1
ATOM 828 O O . HIS A 1 105 ? -13.057 6.198 20.593 1.00 83.56 105 HIS A O 1
ATOM 834 N N . ARG A 1 106 ? -13.195 3.975 20.323 1.00 85.88 106 ARG A N 1
ATOM 835 C CA . ARG A 1 106 ? -14.588 3.892 20.767 1.00 85.88 106 ARG A CA 1
ATOM 836 C C . ARG A 1 106 ? -14.884 2.606 21.521 1.00 85.88 106 ARG A C 1
ATOM 838 O O . ARG A 1 106 ? -14.742 1.516 20.983 1.00 85.88 106 ARG A O 1
ATOM 845 N N . ILE A 1 107 ? -15.409 2.767 22.729 1.00 88.75 107 ILE A N 1
ATOM 846 C CA . ILE A 1 107 ? -15.904 1.696 23.588 1.00 88.75 107 ILE A CA 1
ATOM 847 C C . ILE A 1 107 ? -17.378 1.975 23.883 1.00 88.75 107 ILE A C 1
ATOM 849 O O . ILE A 1 107 ? -17.767 3.100 24.229 1.00 88.75 107 ILE A O 1
ATOM 853 N N . VAL A 1 108 ? -18.217 0.954 23.719 1.00 89.25 108 VAL A N 1
ATOM 854 C CA . VAL A 1 108 ? -19.649 1.009 24.022 1.00 89.25 108 VAL A CA 1
ATOM 855 C C . VAL A 1 108 ? -20.043 -0.280 24.729 1.00 89.25 108 VAL A C 1
ATOM 857 O O . VAL A 1 108 ? -19.814 -1.362 24.198 1.00 89.25 108 VAL A O 1
ATOM 860 N N . ILE A 1 109 ? -20.652 -0.155 25.906 1.00 88.00 109 ILE A N 1
ATOM 861 C CA . ILE A 1 109 ? -21.186 -1.281 26.673 1.00 88.00 109 ILE A CA 1
ATOM 862 C C . ILE A 1 109 ? -22.703 -1.302 26.510 1.00 88.00 109 ILE A C 1
ATOM 864 O O . ILE A 1 109 ? -23.374 -0.286 26.721 1.00 88.00 109 ILE A O 1
ATOM 868 N N . PHE A 1 110 ? -23.240 -2.467 26.156 1.00 87.75 110 PHE A N 1
ATOM 869 C CA . PHE A 1 110 ? -24.673 -2.714 26.025 1.00 87.75 110 PHE A CA 1
ATOM 870 C C . PHE A 1 110 ? -25.160 -3.674 27.109 1.00 87.75 110 PHE A C 1
ATOM 872 O O . PHE A 1 110 ? -24.437 -4.571 27.536 1.00 87.75 110 PHE A O 1
ATOM 879 N N . GLY A 1 111 ? -26.393 -3.469 27.559 1.00 85.25 111 GLY A N 1
ATOM 880 C CA . GLY A 1 111 ? -27.097 -4.360 28.464 1.00 85.25 111 GLY A CA 1
ATOM 881 C C . GLY A 1 111 ? -27.682 -5.570 27.733 1.00 85.25 111 GLY A C 1
ATOM 882 O O . GLY A 1 111 ? -27.708 -5.607 26.501 1.00 85.25 111 GLY A O 1
ATOM 883 N N . PRO A 1 112 ? -28.194 -6.561 28.480 1.00 87.00 112 PRO A N 1
ATOM 884 C CA . PRO A 1 112 ? -28.822 -7.755 27.907 1.00 87.00 112 PRO A CA 1
ATOM 885 C C . PRO A 1 112 ? -30.101 -7.449 27.107 1.00 87.00 112 PRO A C 1
ATOM 887 O O . PRO A 1 112 ? -30.521 -8.252 26.282 1.00 87.00 112 PRO A O 1
ATOM 890 N N . ASP A 1 113 ? -30.711 -6.289 27.336 1.00 91.38 113 ASP A N 1
ATOM 891 C CA . ASP A 1 113 ? -31.845 -5.732 26.594 1.00 91.38 113 ASP A CA 1
ATOM 892 C C . ASP A 1 113 ? -31.421 -4.924 25.350 1.00 91.38 113 ASP A C 1
ATOM 894 O O . ASP A 1 113 ? -32.268 -4.384 24.639 1.00 91.38 113 ASP A O 1
ATOM 898 N N . GLY A 1 114 ? -30.115 -4.821 25.085 1.00 87.06 114 GLY A N 1
ATOM 899 C CA . GLY A 1 114 ? -29.548 -3.994 24.022 1.00 87.06 114 GLY A CA 1
ATOM 900 C C . GLY A 1 114 ? -29.477 -2.502 24.362 1.00 87.06 114 GLY A C 1
ATOM 901 O O . GLY A 1 114 ? -29.062 -1.710 23.513 1.00 87.06 114 GLY A O 1
ATOM 902 N N . ALA A 1 115 ? -29.845 -2.085 25.579 1.00 87.44 115 ALA A N 1
ATOM 903 C CA . ALA A 1 115 ? -29.730 -0.690 25.989 1.00 87.44 115 ALA A CA 1
ATOM 904 C C . ALA A 1 115 ? -28.255 -0.305 26.180 1.00 87.44 115 ALA A C 1
ATOM 906 O O . ALA A 1 115 ? -27.480 -1.040 26.788 1.00 87.44 115 ALA A O 1
ATOM 907 N N . ARG A 1 116 ? -27.840 0.867 25.683 1.00 85.62 116 ARG A N 1
ATOM 908 C CA . ARG A 1 116 ? -26.485 1.392 25.924 1.00 85.62 116 ARG A CA 1
ATOM 909 C C . ARG A 1 116 ? -26.342 1.747 27.405 1.00 85.62 116 ARG A C 1
ATOM 911 O O . ARG A 1 116 ? -27.047 2.625 27.890 1.00 85.62 116 ARG A O 1
ATOM 918 N N . LEU A 1 117 ? -25.423 1.078 28.095 1.00 86.38 117 LEU A N 1
ATOM 919 C CA . LEU A 1 117 ? -25.164 1.270 29.523 1.00 86.38 117 LEU A CA 1
ATOM 920 C C . LEU A 1 117 ? -24.085 2.322 29.779 1.00 86.38 117 LEU A C 1
ATOM 922 O O . LEU A 1 117 ? -24.222 3.124 30.697 1.00 86.38 117 LEU A O 1
ATOM 926 N N . ALA A 1 118 ? -23.017 2.310 28.980 1.00 87.12 118 ALA A N 1
ATOM 927 C CA . ALA A 1 118 ? -21.883 3.218 29.124 1.00 87.12 118 ALA A CA 1
ATOM 928 C C . ALA A 1 118 ? -21.109 3.335 27.805 1.00 87.12 118 ALA A C 1
ATOM 930 O O . ALA A 1 118 ? -21.227 2.492 26.911 1.00 87.12 118 ALA A O 1
ATOM 931 N N . SER A 1 119 ? -20.324 4.401 27.654 1.00 87.81 119 SER A N 1
ATOM 932 C CA . SER A 1 119 ? -19.449 4.596 26.496 1.00 87.81 119 SER A CA 1
ATOM 933 C C . SER A 1 119 ? -18.428 5.695 26.758 1.00 87.81 119 SER A C 1
ATOM 935 O O . SER A 1 119 ? -18.706 6.626 27.507 1.00 87.81 119 SER A O 1
ATOM 937 N N . ASN A 1 120 ? -17.277 5.607 26.094 1.00 87.62 120 ASN A N 1
ATOM 938 C CA . ASN A 1 120 ? -16.212 6.608 26.183 1.00 87.62 120 ASN A CA 1
ATOM 939 C C . ASN A 1 120 ? -16.397 7.833 25.259 1.00 87.62 120 ASN A C 1
ATOM 941 O O . ASN A 1 120 ? -15.590 8.757 25.313 1.00 87.62 120 ASN A O 1
ATOM 945 N N . GLY A 1 121 ? -17.427 7.841 24.402 1.00 76.81 121 GLY A N 1
ATOM 946 C CA . GLY A 1 121 ? -17.716 8.919 23.449 1.00 76.81 121 GLY A CA 1
ATOM 947 C C . GLY A 1 121 ? -18.987 9.708 23.796 1.00 76.81 121 GLY A C 1
ATOM 948 O O . GLY A 1 121 ? -19.849 9.189 24.517 1.00 76.81 121 GLY A O 1
ATOM 949 N N . PRO A 1 122 ? -19.141 10.942 23.269 1.00 67.56 122 PRO A N 1
ATOM 950 C CA . PRO A 1 122 ? -20.287 11.801 23.560 1.00 67.56 122 PRO A CA 1
ATOM 951 C C . PRO A 1 122 ? -21.616 11.082 23.293 1.00 67.56 122 PRO A C 1
ATOM 953 O O . PRO A 1 122 ? -21.762 10.315 22.335 1.00 67.56 122 PRO A O 1
ATOM 956 N N . GLU A 1 123 ? -22.598 11.290 24.173 1.00 58.69 123 GLU A N 1
ATOM 957 C CA . GLU A 1 123 ? -23.941 10.750 23.977 1.00 58.69 123 GLU A CA 1
ATOM 958 C C . GLU A 1 123 ? -24.556 11.338 22.703 1.00 58.69 123 GLU A C 1
ATOM 960 O O . GLU A 1 123 ? -24.737 12.546 22.593 1.00 58.69 123 GLU A O 1
ATOM 965 N N . GLY A 1 124 ? -24.868 10.480 21.726 1.00 52.34 124 GLY A N 1
ATOM 966 C CA . GLY A 1 124 ? -25.662 10.876 20.562 1.00 52.34 124 GLY A CA 1
ATOM 967 C C . GLY A 1 124 ? -24.934 11.021 19.227 1.00 52.34 124 GLY A C 1
ATOM 968 O O . GLY A 1 124 ? -25.538 11.549 18.300 1.00 52.34 124 GLY A O 1
ATOM 969 N N . THR A 1 125 ? -23.706 10.521 19.054 1.00 45.28 125 THR A N 1
ATOM 970 C CA . THR A 1 125 ? -23.100 10.463 17.707 1.00 45.28 125 THR A CA 1
ATOM 971 C C . THR A 1 125 ? -22.911 9.023 17.223 1.00 45.28 125 THR A C 1
ATOM 973 O O . THR A 1 125 ? -21.894 8.384 17.511 1.00 45.28 125 THR A O 1
ATOM 976 N N . PRO A 1 126 ? -23.880 8.464 16.476 1.00 43.75 126 PRO A N 1
ATOM 977 C CA . PRO A 1 126 ? -23.603 7.367 15.565 1.00 43.75 126 PRO A CA 1
ATOM 978 C C . PRO A 1 126 ? -22.693 7.896 14.444 1.00 43.75 126 PRO A C 1
ATOM 980 O O . PRO A 1 126 ? -23.108 8.741 13.660 1.00 43.75 126 PRO A O 1
ATOM 983 N N . GLY A 1 127 ? -21.449 7.416 14.375 1.00 47.75 127 GLY A N 1
ATOM 984 C CA . GLY A 1 127 ? -20.6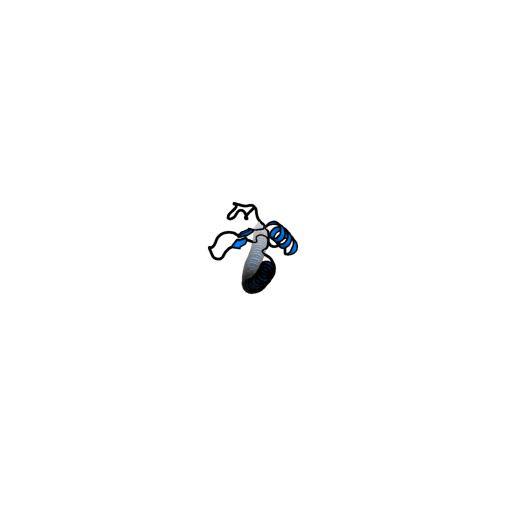50 7.463 13.143 1.00 47.75 127 GLY A CA 1
ATOM 985 C C . GLY A 1 127 ? -20.037 8.803 12.711 1.00 47.75 127 GLY A C 1
ATOM 986 O O . GLY A 1 127 ? -19.934 9.032 11.512 1.00 47.75 127 GLY A O 1
ATOM 987 N N . ALA A 1 128 ? -19.582 9.671 13.618 1.00 45.75 128 ALA A N 1
ATOM 988 C CA . ALA A 1 128 ? -18.704 10.779 13.216 1.00 45.75 128 ALA A CA 1
ATOM 989 C C . ALA A 1 128 ? -17.234 10.353 13.341 1.00 45.75 128 ALA A C 1
ATOM 991 O O . ALA A 1 128 ? -16.628 10.501 14.397 1.00 45.75 128 ALA A O 1
ATOM 992 N N . GLY A 1 129 ? -16.692 9.778 12.268 1.00 37.03 129 GLY A N 1
ATOM 993 C CA . GLY A 1 129 ? -15.303 9.330 12.213 1.00 37.03 129 GLY A CA 1
ATOM 994 C C . GLY A 1 129 ? -14.853 8.988 10.798 1.00 37.03 129 GLY A C 1
ATOM 995 O O . GLY A 1 129 ? -14.485 7.849 10.552 1.00 37.03 129 GLY A O 1
ATOM 996 N N . LEU A 1 130 ? -14.928 9.958 9.881 1.00 40.44 130 LEU A N 1
ATOM 997 C CA . LEU A 1 130 ? -14.041 10.084 8.718 1.00 40.44 130 LEU A CA 1
ATOM 998 C C . LEU A 1 130 ? -13.884 11.582 8.420 1.00 40.44 130 LEU A C 1
ATOM 1000 O O . LEU A 1 130 ? -14.770 12.208 7.835 1.00 40.44 130 LEU A O 1
ATOM 1004 N N . GLY A 1 131 ? -12.773 12.142 8.884 1.00 36.19 131 GLY A N 1
ATOM 1005 C CA . GLY A 1 131 ? -12.232 13.448 8.528 1.00 36.19 131 GLY A CA 1
ATOM 1006 C C . GLY A 1 131 ? -10.720 13.339 8.530 1.00 36.19 131 GLY A C 1
ATOM 1007 O O . GLY A 1 131 ? -10.214 12.666 9.455 1.00 36.19 131 GLY A O 1
#